Protein AF-A0A0N0BPN7-F1 (afdb_monomer_lite)

Radius of gyration: 23.29 Å; chains: 1; bounding box: 62×25×83 Å

Secondary structure (DSSP, 8-state):
----PPP-HHHHHHHHHHHHHHHHHHHHHHHHHHHHHHHHHHHHT----HHHHHHHHHHHHHHHHIIIIIIHHHHT---SSPPPP---HHHHHHHHTTS-SSSS--PPPP--

Sequence (112 aa):
MRPVTRPDSNRWERVGRDLAAQESGRRRADVEEEFHSLERALREGDDIDADDVEDARHALNALRRLLEDQLAPLAGVEPWGSSPPSMPYGAAREHYHGVDCDASKSAAPGDD

Foldseek 3Di:
DDDPPDPDPVVVVVVVVVVLVVQLVVLVVQLVVLVVVVVVCVVVVHDDDPVSVVSNVVSVLSNLCSCQVPVCVVVVHHRPDDRDDDDDVVVVCCVVVVPPPDPPPPPDDDDD

Structure (mmCIF, N/CA/C/O backbone):
data_AF-A0A0N0BPN7-F1
#
_entry.id   AF-A0A0N0BPN7-F1
#
loop_
_atom_site.group_PDB
_atom_site.id
_atom_site.type_symbol
_atom_site.label_atom_id
_atom_site.label_alt_id
_atom_site.label_comp_id
_atom_site.label_asym_id
_atom_site.label_entity_id
_atom_site.label_seq_id
_atom_site.pdbx_PDB_ins_code
_atom_site.Cartn_x
_atom_site.Cartn_y
_atom_site.Cartn_z
_atom_site.occupancy
_atom_site.B_iso_or_equiv
_atom_site.auth_seq_id
_atom_site.auth_comp_id
_atom_site.auth_asym_id
_atom_site.auth_atom_id
_atom_site.pdbx_PDB_model_num
ATOM 1 N N . MET A 1 1 ? -42.976 -9.194 20.446 1.00 49.34 1 MET A N 1
ATOM 2 C CA . MET A 1 1 ? -41.843 -8.434 19.875 1.00 49.34 1 MET A CA 1
ATOM 3 C C . MET A 1 1 ? -40.577 -8.974 20.530 1.00 49.34 1 MET A C 1
ATOM 5 O O . MET A 1 1 ? -40.455 -8.841 21.740 1.00 49.34 1 MET A O 1
ATOM 9 N N . ARG A 1 2 ? -39.727 -9.723 19.813 1.00 44.88 2 ARG A N 1
ATOM 10 C CA . ARG A 1 2 ? -38.473 -10.227 20.404 1.00 44.88 2 ARG A CA 1
ATOM 11 C C . ARG A 1 2 ? -37.475 -9.064 20.484 1.00 44.88 2 ARG A C 1
ATOM 13 O O . ARG A 1 2 ? -37.376 -8.333 19.499 1.00 44.88 2 ARG A O 1
ATOM 20 N N . PRO A 1 3 ? -36.774 -8.863 21.611 1.00 53.59 3 PRO A N 1
ATOM 21 C CA . PRO A 1 3 ? -35.756 -7.827 21.699 1.00 53.59 3 PRO A CA 1
ATOM 22 C C . PRO A 1 3 ? -34.635 -8.163 20.712 1.00 53.59 3 PRO A C 1
ATOM 24 O O . PRO A 1 3 ? -34.091 -9.266 20.737 1.00 53.59 3 PRO A O 1
ATOM 27 N N . VAL A 1 4 ? -34.320 -7.224 19.820 1.00 59.81 4 VAL A N 1
ATOM 28 C CA . VAL A 1 4 ? -33.118 -7.295 18.988 1.00 59.81 4 VAL A CA 1
ATOM 29 C C . VAL A 1 4 ? -31.948 -7.051 19.932 1.00 59.81 4 VAL A C 1
ATOM 31 O O . VAL A 1 4 ? -31.713 -5.923 20.363 1.00 59.81 4 VAL A O 1
ATOM 34 N N . THR A 1 5 ? -31.262 -8.117 20.331 1.00 61.88 5 THR A N 1
ATOM 35 C CA . THR A 1 5 ? -30.018 -8.008 21.087 1.00 61.88 5 THR A CA 1
ATOM 36 C C . THR A 1 5 ? -29.007 -7.269 20.221 1.00 61.88 5 THR A C 1
ATOM 38 O O . THR A 1 5 ? -28.699 -7.692 19.106 1.00 61.88 5 THR A O 1
ATOM 41 N N . ARG A 1 6 ? -28.521 -6.121 20.716 1.00 58.69 6 ARG A N 1
ATOM 42 C CA . ARG A 1 6 ? -27.395 -5.421 20.095 1.00 58.69 6 ARG A CA 1
ATOM 43 C C . ARG A 1 6 ? -26.254 -6.434 19.956 1.00 58.69 6 ARG A C 1
ATOM 45 O O . ARG A 1 6 ? -25.995 -7.153 20.921 1.00 58.69 6 ARG A O 1
ATOM 52 N N . PRO A 1 7 ? -25.606 -6.529 18.788 1.00 64.19 7 PRO A N 1
ATOM 53 C CA . PRO A 1 7 ? -24.477 -7.428 18.638 1.00 64.19 7 PRO A CA 1
ATOM 54 C C . PRO A 1 7 ? -23.415 -7.116 19.700 1.00 64.19 7 PRO A C 1
ATOM 56 O O . PRO A 1 7 ? -23.157 -5.939 19.953 1.00 64.19 7 PRO A O 1
ATOM 59 N N . ASP A 1 8 ? -22.814 -8.145 20.305 1.00 70.62 8 ASP A N 1
ATOM 60 C CA . ASP A 1 8 ? -21.733 -7.981 21.285 1.00 70.62 8 ASP A CA 1
ATOM 61 C C . ASP A 1 8 ? -20.621 -7.109 20.690 1.00 70.62 8 ASP A C 1
ATOM 63 O O . ASP A 1 8 ? -19.899 -7.536 19.783 1.00 70.62 8 ASP A O 1
ATOM 67 N N . SER A 1 9 ? -20.476 -5.883 21.196 1.00 70.94 9 SER A N 1
ATOM 68 C CA . SER A 1 9 ? -19.496 -4.900 20.716 1.00 70.94 9 SER A CA 1
ATOM 69 C C . SER A 1 9 ? -18.075 -5.466 20.739 1.00 70.94 9 SER A C 1
ATOM 71 O O . SER A 1 9 ? -17.341 -5.348 19.762 1.00 70.94 9 SER A O 1
ATOM 73 N N . ASN A 1 10 ? -17.739 -6.215 21.793 1.00 77.00 10 ASN A N 1
ATOM 74 C CA . ASN A 1 10 ? -16.439 -6.868 21.966 1.00 77.00 10 ASN A CA 1
ATOM 75 C C . ASN A 1 10 ? -16.121 -7.891 20.862 1.00 77.00 10 ASN A C 1
ATOM 77 O O . ASN A 1 10 ? -14.956 -8.096 20.517 1.00 77.00 10 ASN A O 1
ATOM 81 N N . ARG A 1 11 ? -17.144 -8.551 20.300 1.00 83.75 11 ARG A N 1
ATOM 82 C CA . ARG A 1 11 ? -16.965 -9.505 19.199 1.00 83.75 11 ARG A CA 1
ATOM 83 C C . ARG A 1 11 ? -16.661 -8.771 17.899 1.00 83.75 11 ARG A C 1
ATOM 85 O O . ARG A 1 11 ? -15.751 -9.173 17.182 1.00 83.75 11 ARG A O 1
ATOM 92 N N . TRP A 1 12 ? -17.399 -7.705 17.608 1.00 85.12 12 TRP A N 1
ATOM 93 C CA . TRP A 1 12 ? -17.199 -6.922 16.388 1.00 85.12 12 TRP A CA 1
ATOM 94 C C . TRP A 1 12 ? -15.896 -6.139 16.391 1.00 85.12 12 TRP A C 1
ATOM 96 O O . TRP A 1 12 ? -15.237 -6.084 15.359 1.00 85.12 12 TRP A O 1
ATOM 106 N N . GLU A 1 13 ? -15.468 -5.618 17.539 1.00 84.12 13 GLU A N 1
ATOM 107 C CA . GLU A 1 13 ? -14.140 -5.017 17.661 1.00 84.12 13 GLU A CA 1
ATOM 108 C C . GLU A 1 13 ? -13.026 -6.023 17.369 1.00 84.12 13 GLU A C 1
ATOM 110 O O . GLU A 1 13 ? -12.065 -5.693 16.680 1.00 84.12 13 GLU A O 1
ATOM 115 N N . ARG A 1 14 ? -13.141 -7.260 17.873 1.00 86.44 14 ARG A N 1
ATOM 116 C CA . ARG A 1 14 ? -12.163 -8.316 17.580 1.00 86.44 14 ARG A CA 1
ATOM 117 C C . ARG A 1 14 ? -12.134 -8.643 16.090 1.00 86.44 14 ARG A C 1
ATOM 119 O O . ARG A 1 14 ? -11.064 -8.612 15.502 1.00 86.44 14 ARG A O 1
ATOM 126 N N . VAL A 1 15 ? -13.300 -8.863 15.482 1.00 90.00 15 VAL A N 1
ATOM 127 C CA . VAL A 1 15 ? -13.411 -9.109 14.034 1.00 90.00 15 VAL A CA 1
ATOM 128 C C . VAL A 1 15 ? -12.817 -7.950 13.231 1.00 90.00 15 VAL A C 1
ATOM 130 O O . VAL A 1 15 ? -12.083 -8.188 12.282 1.00 90.00 15 VAL A O 1
ATOM 133 N N . GLY A 1 16 ? -13.078 -6.702 13.626 1.00 85.75 16 GLY A N 1
ATOM 134 C CA . GLY A 1 16 ? -12.505 -5.524 12.976 1.00 85.75 16 GLY A CA 1
ATOM 135 C C . GLY A 1 16 ? -10.978 -5.489 13.050 1.00 85.75 16 GLY A C 1
ATOM 136 O O . GLY A 1 16 ? -10.327 -5.251 12.036 1.00 85.75 16 GLY A O 1
ATOM 137 N N . ARG A 1 17 ? -10.396 -5.792 14.220 1.00 86.38 17 ARG A N 1
ATOM 138 C CA . ARG A 1 17 ? -8.934 -5.891 14.385 1.00 86.38 17 ARG A CA 1
ATOM 139 C C . ARG A 1 17 ? -8.342 -7.024 13.545 1.00 86.38 17 ARG A C 1
ATOM 141 O O . ARG A 1 17 ? -7.327 -6.811 12.890 1.00 86.38 17 ARG A O 1
ATOM 148 N N . ASP A 1 18 ? -8.993 -8.185 13.513 1.00 91.38 18 ASP A N 1
ATOM 149 C CA . ASP A 1 18 ? -8.535 -9.338 12.731 1.00 91.38 18 ASP A CA 1
ATOM 150 C C . ASP A 1 18 ? -8.577 -9.051 11.223 1.00 91.38 18 ASP A C 1
ATOM 152 O O . ASP A 1 18 ? -7.664 -9.436 10.494 1.00 91.38 18 ASP A O 1
ATOM 156 N N . LEU A 1 19 ? -9.617 -8.361 10.745 1.00 89.69 19 LEU A N 1
ATOM 157 C CA . LEU A 1 19 ? -9.733 -7.946 9.346 1.00 89.69 19 LEU A CA 1
ATOM 158 C C . LEU A 1 19 ? -8.681 -6.894 8.982 1.00 89.69 19 LEU A C 1
ATOM 160 O O . LEU A 1 19 ? -8.035 -7.021 7.946 1.00 89.69 19 LEU A O 1
ATOM 164 N N . ALA A 1 20 ? -8.460 -5.898 9.843 1.00 86.88 20 ALA A N 1
ATOM 165 C CA . ALA A 1 20 ? -7.429 -4.885 9.626 1.00 86.88 20 ALA A CA 1
ATOM 166 C C . ALA A 1 20 ? -6.021 -5.505 9.585 1.00 86.88 20 ALA A C 1
ATOM 168 O O . ALA A 1 20 ? -5.210 -5.138 8.734 1.00 86.88 20 ALA A O 1
ATOM 169 N N . ALA A 1 21 ? -5.737 -6.477 10.459 1.00 90.38 21 ALA A N 1
ATOM 170 C CA . ALA A 1 21 ? -4.470 -7.205 10.462 1.00 90.38 21 ALA A CA 1
ATOM 171 C C . ALA A 1 21 ? -4.280 -8.044 9.188 1.00 90.38 21 ALA A C 1
ATOM 173 O O . ALA A 1 21 ? -3.195 -8.033 8.608 1.00 90.38 21 ALA A O 1
ATOM 174 N N . GLN A 1 22 ? -5.329 -8.732 8.728 1.00 93.69 22 GLN A N 1
ATOM 175 C CA . GLN A 1 22 ? -5.299 -9.499 7.479 1.00 93.69 22 GLN A CA 1
ATOM 176 C C . GLN A 1 22 ? -5.071 -8.602 6.261 1.00 93.69 22 GLN A C 1
ATOM 178 O O . GLN A 1 22 ? -4.198 -8.899 5.451 1.00 93.69 22 GLN A O 1
ATOM 183 N N . GLU A 1 23 ? -5.803 -7.491 6.152 1.00 93.38 23 GLU A N 1
ATOM 184 C CA . GLU A 1 23 ? -5.639 -6.551 5.038 1.00 93.38 23 GLU A CA 1
ATOM 185 C C . GLU A 1 23 ? -4.242 -5.919 5.052 1.00 93.38 23 GLU A C 1
ATOM 187 O O . GLU A 1 23 ? -3.579 -5.877 4.020 1.00 93.38 23 GLU A O 1
ATOM 192 N N . SER A 1 24 ? -3.736 -5.524 6.224 1.00 92.31 24 SER A N 1
ATOM 193 C CA . SER A 1 24 ? -2.362 -5.017 6.366 1.00 92.31 24 SER A CA 1
ATOM 194 C C . SER A 1 24 ? -1.324 -6.057 5.944 1.00 92.31 24 SER A C 1
ATOM 196 O O . SER A 1 24 ? -0.378 -5.739 5.225 1.00 92.31 24 SER A O 1
ATOM 198 N N . GLY A 1 25 ? -1.512 -7.311 6.364 1.00 94.44 25 GLY A N 1
ATOM 199 C CA . GLY A 1 25 ? -0.644 -8.424 5.992 1.00 94.44 25 GLY A CA 1
ATOM 200 C C . GLY A 1 25 ? -0.640 -8.685 4.488 1.00 94.44 25 GLY A C 1
ATOM 201 O O . GLY A 1 25 ? 0.433 -8.846 3.913 1.00 94.44 25 GLY A O 1
ATOM 202 N N . ARG A 1 26 ? -1.819 -8.662 3.855 1.00 95.94 26 ARG A N 1
ATOM 203 C CA . ARG A 1 26 ? -1.973 -8.814 2.406 1.00 95.94 26 ARG A CA 1
ATOM 204 C C . ARG A 1 26 ? -1.275 -7.691 1.645 1.00 95.94 26 ARG A C 1
ATOM 206 O O . ARG A 1 26 ? -0.435 -7.979 0.811 1.00 95.94 26 ARG A O 1
ATOM 213 N N . ARG A 1 27 ? -1.543 -6.423 1.979 1.00 94.81 27 ARG A N 1
ATOM 214 C CA . ARG A 1 27 ? -0.919 -5.278 1.286 1.00 94.81 27 ARG A CA 1
ATOM 215 C C . ARG A 1 27 ? 0.593 -5.250 1.430 1.00 94.81 27 ARG A C 1
ATOM 217 O O . ARG A 1 27 ? 1.285 -4.857 0.500 1.00 94.81 27 ARG A O 1
ATOM 224 N N . ARG A 1 28 ? 1.107 -5.660 2.591 1.00 96.06 28 ARG A N 1
ATOM 225 C CA . ARG A 1 28 ? 2.548 -5.825 2.785 1.00 96.06 28 ARG A CA 1
ATOM 226 C C . ARG A 1 28 ? 3.104 -6.921 1.875 1.00 96.06 28 ARG A C 1
ATOM 228 O O . ARG A 1 28 ? 4.138 -6.695 1.265 1.00 96.06 28 ARG A O 1
ATOM 235 N N . ALA A 1 29 ? 2.429 -8.068 1.787 1.00 96.31 29 ALA A N 1
ATOM 236 C CA . ALA A 1 29 ? 2.844 -9.161 0.912 1.00 96.31 29 ALA A CA 1
ATOM 237 C C . ALA A 1 29 ? 2.833 -8.744 -0.566 1.00 96.31 29 ALA A C 1
ATOM 239 O O . ALA A 1 29 ? 3.821 -8.995 -1.240 1.00 96.31 29 ALA A O 1
ATOM 240 N N . ASP A 1 30 ? 1.792 -8.035 -1.022 1.00 95.50 30 ASP A N 1
ATOM 241 C CA . ASP A 1 30 ? 1.716 -7.505 -2.391 1.00 95.50 30 ASP A CA 1
ATOM 242 C C . ASP A 1 30 ? 2.935 -6.600 -2.691 1.00 95.50 30 ASP A C 1
ATOM 244 O O . ASP A 1 30 ? 3.617 -6.768 -3.693 1.00 95.50 30 ASP A O 1
ATOM 248 N N . VAL A 1 31 ? 3.278 -5.667 -1.789 1.00 96.6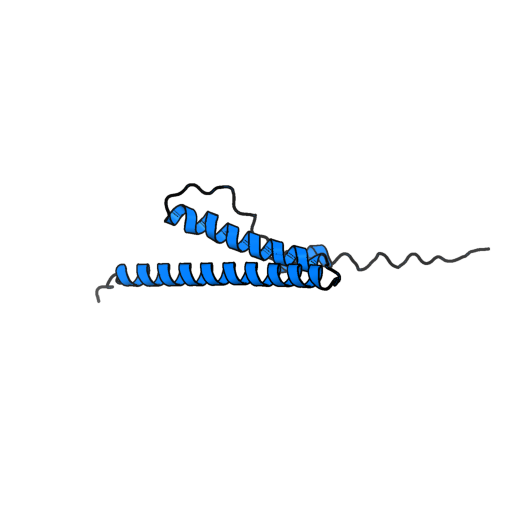9 31 VAL A N 1
ATOM 249 C CA . VAL A 1 31 ? 4.467 -4.804 -1.957 1.00 96.69 31 VAL A CA 1
ATOM 250 C C . VAL A 1 31 ? 5.765 -5.612 -1.965 1.00 96.69 31 VAL A C 1
ATOM 252 O O . VAL A 1 31 ? 6.657 -5.325 -2.758 1.00 96.69 31 VAL A O 1
ATOM 255 N N . GLU A 1 32 ? 5.896 -6.594 -1.074 1.00 97.75 32 GLU A N 1
ATOM 256 C CA . GLU A 1 32 ? 7.084 -7.449 -1.009 1.00 97.75 32 GLU A CA 1
ATOM 257 C C . GLU A 1 32 ? 7.261 -8.272 -2.288 1.00 97.75 32 GLU A C 1
ATOM 259 O O . GLU A 1 32 ? 8.382 -8.373 -2.777 1.00 97.75 32 GLU A O 1
ATOM 264 N N . GLU A 1 33 ? 6.181 -8.816 -2.844 1.00 96.69 33 GLU A N 1
ATOM 265 C CA . GLU A 1 33 ? 6.192 -9.604 -4.077 1.00 96.69 33 GLU A CA 1
ATOM 266 C C . GLU A 1 33 ? 6.647 -8.771 -5.280 1.00 96.69 33 GLU A C 1
ATOM 268 O O . GLU A 1 33 ? 7.644 -9.124 -5.917 1.00 96.69 33 GLU A O 1
ATOM 273 N N . GLU A 1 34 ? 6.000 -7.628 -5.532 1.00 96.31 34 GLU A N 1
ATOM 274 C CA . GLU A 1 34 ? 6.321 -6.784 -6.692 1.00 96.31 34 GLU A CA 1
ATOM 275 C C . GLU A 1 34 ? 7.759 -6.248 -6.630 1.00 96.31 34 GLU A C 1
ATOM 277 O O . GLU A 1 34 ? 8.513 -6.295 -7.605 1.00 96.31 34 GLU A O 1
ATOM 282 N N . PHE A 1 35 ? 8.201 -5.791 -5.453 1.00 95.56 35 PHE A N 1
ATOM 283 C CA . PHE A 1 35 ? 9.568 -5.288 -5.296 1.00 95.56 35 PHE A CA 1
ATOM 284 C C . PHE A 1 35 ? 10.612 -6.400 -5.350 1.00 95.56 35 PHE A C 1
ATOM 286 O O . PHE A 1 35 ? 11.712 -6.167 -5.852 1.00 95.56 35 PHE A O 1
ATOM 293 N N . HIS A 1 36 ? 10.289 -7.603 -4.870 1.00 95.81 36 HIS A N 1
ATOM 294 C CA . HIS A 1 36 ? 11.187 -8.743 -4.999 1.00 95.81 36 HIS A CA 1
ATOM 295 C C . HIS A 1 36 ? 11.332 -9.185 -6.459 1.00 95.81 36 HIS A C 1
ATOM 297 O O . HIS A 1 36 ? 12.442 -9.518 -6.881 1.00 95.81 36 HIS A O 1
ATOM 303 N N . SER A 1 37 ? 10.248 -9.139 -7.241 1.00 93.56 37 SER A N 1
ATOM 304 C CA . SER A 1 37 ? 10.284 -9.405 -8.683 1.00 93.56 37 SER A CA 1
ATOM 305 C C . SER A 1 37 ? 11.203 -8.417 -9.408 1.00 93.56 37 SER A C 1
ATOM 307 O O . SER A 1 37 ? 12.140 -8.839 -10.091 1.00 93.56 37 SER A O 1
ATOM 309 N N . LEU A 1 38 ? 11.032 -7.113 -9.156 1.00 95.25 38 LEU A N 1
ATOM 310 C CA . LEU A 1 38 ? 11.887 -6.055 -9.710 1.00 95.25 38 LEU A CA 1
ATOM 311 C C . LEU A 1 38 ? 13.358 -6.206 -9.301 1.00 95.25 38 LEU A C 1
ATOM 313 O O . LEU A 1 38 ? 14.259 -6.096 -10.131 1.00 95.25 38 LEU A O 1
ATOM 317 N N . GLU A 1 39 ? 13.626 -6.464 -8.019 1.00 96.69 39 GLU A N 1
ATOM 318 C CA . GLU A 1 39 ? 14.987 -6.673 -7.518 1.00 96.69 39 GLU A CA 1
ATOM 319 C C . GLU A 1 39 ? 15.655 -7.872 -8.204 1.00 96.69 39 GLU A C 1
ATOM 321 O O . GLU A 1 39 ? 16.847 -7.830 -8.525 1.00 96.69 39 GLU A O 1
ATOM 326 N N . ARG A 1 40 ? 14.892 -8.945 -8.432 1.00 96.56 40 ARG A N 1
ATOM 327 C CA . ARG A 1 40 ? 15.370 -10.128 -9.140 1.00 96.56 40 ARG A CA 1
ATOM 328 C C . ARG A 1 40 ? 15.687 -9.812 -10.599 1.00 96.56 40 ARG A C 1
ATOM 330 O O . ARG A 1 40 ? 16.806 -10.108 -11.008 1.00 96.56 40 ARG A O 1
ATOM 337 N N . ALA A 1 41 ? 14.778 -9.158 -11.323 1.00 94.75 41 ALA A N 1
ATOM 338 C CA . ALA A 1 41 ? 14.990 -8.765 -12.717 1.00 94.75 41 ALA A CA 1
ATOM 339 C C . ALA A 1 41 ? 16.255 -7.900 -12.871 1.00 94.75 41 ALA A C 1
ATOM 341 O O . ALA A 1 41 ? 17.143 -8.214 -13.664 1.00 94.75 41 ALA A O 1
ATOM 342 N N . LEU A 1 42 ? 16.421 -6.890 -12.005 1.00 94.81 42 LEU A N 1
ATOM 343 C CA . LEU A 1 42 ? 17.622 -6.046 -11.969 1.00 94.81 42 LEU A CA 1
ATOM 344 C C . LEU A 1 42 ? 18.911 -6.842 -11.727 1.00 94.81 42 LEU A C 1
ATOM 346 O O . LEU A 1 42 ? 19.957 -6.521 -12.291 1.00 94.81 42 LEU A O 1
ATOM 350 N N . ARG A 1 43 ? 18.865 -7.846 -10.846 1.00 96.00 43 ARG A N 1
ATOM 351 C CA . ARG A 1 43 ? 20.029 -8.674 -10.505 1.00 96.00 43 ARG A CA 1
ATOM 352 C C . ARG A 1 43 ? 20.398 -9.633 -11.633 1.00 96.00 43 ARG A C 1
ATOM 354 O O . ARG A 1 43 ? 21.586 -9.864 -11.856 1.00 96.00 43 ARG A O 1
ATOM 361 N N . GLU A 1 44 ? 19.399 -10.225 -12.273 1.00 97.06 44 GLU A N 1
ATOM 362 C CA . GLU A 1 44 ? 19.566 -11.223 -13.335 1.00 97.06 44 GLU A CA 1
ATOM 363 C C . GLU A 1 44 ? 19.872 -10.562 -14.690 1.00 97.06 44 GLU A C 1
ATOM 365 O O . GLU A 1 44 ? 20.440 -11.206 -15.571 1.00 97.06 44 GLU A O 1
ATOM 370 N N . GLY A 1 45 ? 19.635 -9.250 -14.801 1.00 95.69 45 GLY A N 1
ATOM 371 C CA . GLY A 1 45 ? 19.822 -8.487 -16.031 1.00 95.69 45 GLY A CA 1
ATOM 372 C C . GLY A 1 45 ? 18.669 -8.679 -17.013 1.00 95.69 45 GLY A C 1
ATOM 373 O O . GLY A 1 45 ? 18.880 -8.520 -18.214 1.00 95.69 45 GLY A O 1
ATOM 374 N N . ASP A 1 46 ? 17.492 -9.042 -16.501 1.00 95.44 46 ASP A N 1
ATOM 375 C CA . ASP A 1 46 ? 16.263 -9.134 -17.279 1.00 95.44 46 ASP A CA 1
ATOM 376 C C . ASP A 1 46 ? 15.749 -7.732 -17.634 1.00 95.44 46 ASP A C 1
ATOM 378 O O . ASP A 1 46 ? 16.023 -6.744 -16.940 1.00 95.44 46 ASP A O 1
ATOM 382 N N . ASP A 1 47 ? 14.987 -7.655 -18.723 1.00 94.38 47 ASP A N 1
ATOM 383 C CA . ASP A 1 47 ? 14.301 -6.428 -19.111 1.00 94.38 47 ASP A CA 1
ATOM 384 C C . ASP A 1 47 ? 13.195 -6.101 -18.096 1.00 94.38 47 ASP A C 1
ATOM 386 O O . ASP A 1 47 ? 12.479 -6.986 -17.634 1.00 94.38 47 ASP A O 1
ATOM 390 N N . ILE A 1 48 ? 13.066 -4.814 -17.769 1.00 94.56 48 ILE A N 1
ATOM 391 C CA . ILE A 1 48 ? 11.999 -4.271 -16.920 1.00 94.56 48 ILE A CA 1
ATOM 392 C C . ILE A 1 48 ? 11.167 -3.350 -17.790 1.00 94.56 48 ILE A C 1
ATOM 394 O O . ILE A 1 48 ? 11.713 -2.425 -18.408 1.00 94.56 48 ILE A O 1
ATOM 398 N N . ASP A 1 49 ? 9.864 -3.584 -17.826 1.00 91.25 49 ASP A N 1
ATOM 399 C CA . ASP A 1 49 ? 8.950 -2.809 -18.648 1.00 91.25 49 ASP A CA 1
ATOM 400 C C . ASP A 1 49 ? 8.089 -1.832 -17.828 1.00 91.25 49 ASP A C 1
ATOM 402 O O . ASP A 1 49 ? 8.311 -1.567 -16.641 1.00 91.25 49 ASP A O 1
ATOM 406 N N . ALA A 1 50 ? 7.166 -1.165 -18.521 1.00 90.75 50 ALA A N 1
ATOM 407 C CA . ALA A 1 50 ? 6.280 -0.192 -17.902 1.00 90.75 50 ALA A CA 1
ATOM 408 C C . ALA A 1 50 ? 5.270 -0.848 -16.950 1.00 90.75 50 ALA A C 1
ATOM 410 O O . ALA A 1 50 ? 4.912 -0.212 -15.955 1.00 90.75 50 ALA A O 1
ATOM 411 N N . ASP A 1 51 ? 4.857 -2.083 -17.237 1.00 88.38 51 ASP A N 1
ATOM 412 C CA . ASP A 1 51 ? 3.858 -2.816 -16.467 1.00 88.38 51 ASP A CA 1
ATOM 413 C C . ASP A 1 51 ? 4.458 -3.222 -15.112 1.00 88.38 51 ASP A C 1
ATOM 415 O O . ASP A 1 51 ? 3.840 -2.969 -14.079 1.00 88.38 51 ASP A O 1
ATOM 419 N N . ASP A 1 52 ? 5.717 -3.677 -15.080 1.00 89.06 52 ASP A N 1
ATOM 420 C CA . ASP A 1 52 ? 6.426 -4.000 -13.828 1.00 89.06 52 ASP A CA 1
ATOM 421 C C . ASP A 1 52 ? 6.491 -2.794 -12.865 1.00 89.06 52 ASP A C 1
ATOM 423 O O . ASP A 1 52 ? 6.265 -2.882 -11.651 1.00 89.06 52 ASP A O 1
ATOM 427 N N . VAL A 1 53 ? 6.817 -1.615 -13.407 1.00 91.88 53 VAL A N 1
ATOM 428 C CA . VAL A 1 53 ? 6.891 -0.368 -12.626 1.00 91.88 53 VAL A CA 1
ATOM 429 C C . VAL A 1 53 ? 5.501 0.084 -12.189 1.00 91.88 53 VAL A C 1
ATOM 431 O O . VAL A 1 53 ? 5.337 0.683 -11.117 1.00 91.88 53 VAL A O 1
ATOM 434 N N . GLU A 1 54 ? 4.505 -0.142 -13.035 1.00 89.69 54 GLU A N 1
ATOM 435 C CA . GLU A 1 54 ? 3.120 0.184 -12.763 1.00 89.69 54 GLU A CA 1
ATOM 436 C C . GLU A 1 54 ? 2.560 -0.681 -11.618 1.00 89.69 54 GLU A C 1
ATOM 438 O O . GLU A 1 54 ? 2.052 -0.121 -10.639 1.00 89.69 54 GLU A O 1
ATOM 443 N N . ASP A 1 55 ? 2.760 -1.995 -11.653 1.00 89.38 55 ASP A N 1
ATOM 444 C CA . ASP A 1 55 ? 2.304 -2.929 -10.620 1.00 89.38 55 ASP A CA 1
ATOM 445 C C . ASP A 1 55 ? 2.948 -2.634 -9.255 1.00 89.38 55 ASP A C 1
ATOM 447 O O . ASP A 1 55 ? 2.252 -2.497 -8.238 1.00 89.38 55 ASP A O 1
ATOM 451 N N . ALA A 1 56 ? 4.255 -2.360 -9.223 1.00 91.62 56 ALA A N 1
ATOM 452 C CA . ALA A 1 56 ? 4.941 -1.954 -7.996 1.00 91.62 56 ALA A CA 1
ATOM 453 C C . ALA A 1 56 ? 4.391 -0.635 -7.416 1.00 91.62 56 ALA A C 1
ATOM 455 O O . ALA A 1 56 ? 4.220 -0.482 -6.196 1.00 91.62 56 ALA A O 1
ATOM 456 N N . ARG A 1 57 ? 4.068 0.345 -8.274 1.00 92.81 57 ARG A N 1
ATOM 457 C CA . ARG A 1 57 ? 3.416 1.596 -7.843 1.00 92.81 57 ARG A CA 1
ATOM 458 C C . ARG A 1 57 ? 2.023 1.337 -7.291 1.00 92.81 57 ARG A C 1
ATOM 460 O O . ARG A 1 57 ? 1.620 2.008 -6.335 1.00 92.81 57 ARG A O 1
ATOM 467 N N . HIS A 1 58 ? 1.287 0.389 -7.853 1.00 90.06 58 HIS A N 1
ATOM 468 C CA . HIS A 1 58 ? -0.059 0.042 -7.405 1.00 90.06 58 HIS A CA 1
ATOM 469 C C . HIS A 1 58 ? -0.054 -0.602 -6.037 1.00 90.06 58 HIS A C 1
ATOM 471 O O . HIS A 1 58 ? -0.833 -0.175 -5.177 1.00 90.06 58 HIS A O 1
ATOM 477 N N . ALA A 1 59 ? 0.862 -1.540 -5.805 1.00 92.38 59 ALA A N 1
ATOM 478 C CA . ALA A 1 59 ? 1.057 -2.156 -4.499 1.00 92.38 59 ALA A CA 1
ATOM 479 C C . ALA A 1 59 ? 1.355 -1.090 -3.424 1.00 92.38 59 ALA A C 1
ATOM 481 O O . ALA A 1 59 ? 0.679 -1.030 -2.389 1.00 92.38 59 ALA A O 1
ATOM 482 N N . LEU A 1 60 ? 2.280 -0.161 -3.705 1.00 93.56 60 LEU A N 1
ATOM 483 C CA . LEU A 1 60 ? 2.599 0.950 -2.799 1.00 93.56 60 LEU A CA 1
ATOM 484 C C . LEU A 1 60 ? 1.408 1.877 -2.548 1.00 93.56 60 LEU A C 1
ATOM 486 O O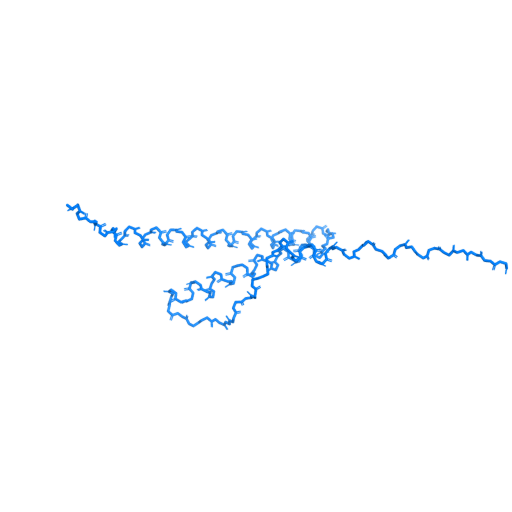 . LEU A 1 60 ? 1.126 2.239 -1.404 1.00 93.56 60 LEU A O 1
ATOM 490 N N . ASN A 1 61 ? 0.692 2.272 -3.602 1.00 92.19 61 ASN A N 1
ATOM 491 C CA . ASN A 1 61 ? -0.458 3.164 -3.479 1.00 92.19 61 ASN A CA 1
ATOM 492 C C . ASN A 1 61 ? -1.597 2.514 -2.688 1.00 92.19 61 ASN A C 1
ATOM 494 O O . ASN A 1 61 ? -2.285 3.197 -1.927 1.00 92.19 61 ASN A O 1
ATOM 498 N N .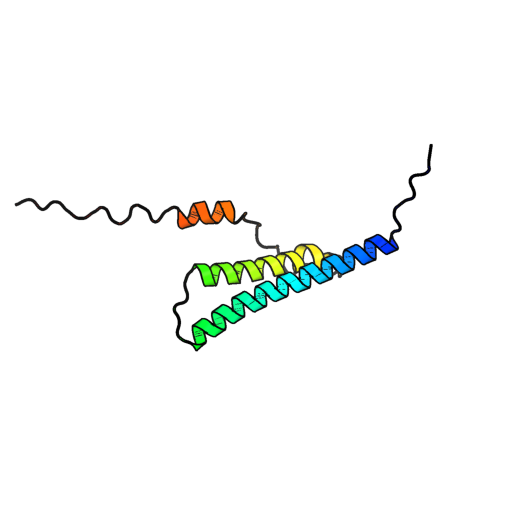 ALA A 1 62 ? -1.799 1.206 -2.840 1.00 90.88 62 ALA A N 1
ATOM 499 C CA . ALA A 1 62 ? -2.788 0.465 -2.076 1.00 90.88 62 ALA A CA 1
ATOM 500 C C . ALA A 1 62 ? -2.435 0.397 -0.584 1.00 90.88 62 ALA A C 1
ATOM 502 O O . ALA A 1 62 ? -3.297 0.673 0.255 1.00 90.88 62 ALA A O 1
ATOM 503 N N . LEU A 1 63 ? -1.174 0.102 -0.249 1.00 92.69 63 LEU A N 1
ATOM 504 C CA . LEU A 1 63 ? -0.703 0.134 1.136 1.00 92.69 63 LEU A CA 1
ATOM 505 C C . LEU A 1 63 ? -0.825 1.542 1.731 1.00 92.69 63 LEU A C 1
ATOM 507 O O . LEU A 1 63 ? -1.324 1.698 2.844 1.00 92.69 63 LEU A O 1
ATOM 511 N N . ARG A 1 64 ? -0.449 2.578 0.973 1.00 92.06 64 ARG A N 1
ATOM 512 C CA . ARG A 1 64 ? -0.589 3.970 1.410 1.00 92.06 64 ARG A CA 1
ATOM 513 C C . ARG A 1 64 ? -2.041 4.322 1.725 1.00 92.06 64 ARG A C 1
ATOM 515 O O . ARG A 1 64 ? -2.292 4.878 2.783 1.00 92.06 64 ARG A O 1
ATOM 522 N N . ARG A 1 65 ? -3.005 3.953 0.876 1.00 90.81 65 ARG A N 1
ATOM 523 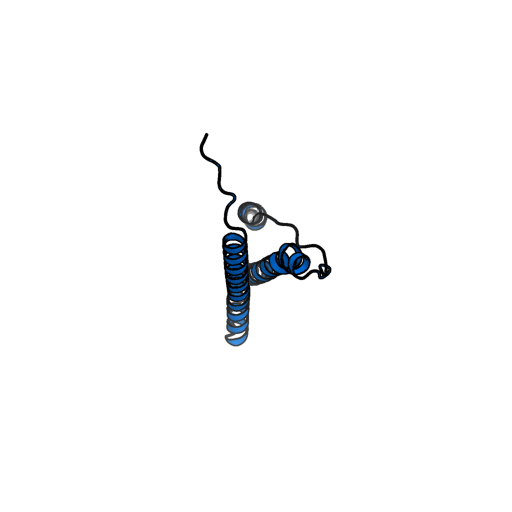C CA . ARG A 1 65 ? -4.435 4.182 1.169 1.00 90.81 65 ARG A CA 1
ATOM 524 C C . ARG A 1 65 ? -4.877 3.516 2.467 1.00 90.81 65 ARG A C 1
ATOM 526 O O . ARG A 1 65 ? -5.581 4.131 3.257 1.00 90.81 65 ARG A O 1
ATOM 533 N N . LEU A 1 66 ? -4.458 2.273 2.708 1.00 90.94 66 LEU A N 1
ATOM 534 C CA . LEU A 1 66 ? -4.772 1.582 3.960 1.00 90.94 66 LEU A CA 1
ATOM 535 C C . LEU A 1 66 ? -4.211 2.340 5.174 1.00 90.94 66 LEU A C 1
ATOM 537 O O . LEU A 1 66 ? -4.924 2.539 6.159 1.00 90.94 66 LEU A O 1
ATOM 541 N N . LEU A 1 67 ? -2.948 2.765 5.099 1.00 90.81 67 LEU A N 1
ATOM 542 C CA . LEU A 1 67 ? -2.289 3.499 6.176 1.00 90.81 67 LEU A CA 1
ATOM 543 C C . LEU A 1 67 ? -2.975 4.845 6.441 1.00 90.81 67 LEU A C 1
ATOM 545 O O . LEU A 1 67 ? -3.347 5.114 7.578 1.00 90.81 67 LEU A O 1
ATOM 549 N N . GLU A 1 68 ? -3.169 5.658 5.406 1.00 92.12 68 GLU A N 1
ATOM 550 C CA . GLU A 1 68 ? -3.627 7.044 5.548 1.00 92.12 68 GLU A CA 1
ATOM 551 C C . GLU A 1 68 ? -5.141 7.147 5.796 1.00 92.12 68 GLU A C 1
ATOM 553 O O . GLU A 1 68 ? -5.569 7.906 6.663 1.00 92.12 68 GLU A O 1
ATOM 558 N N . ASP A 1 69 ? -5.966 6.364 5.088 1.00 90.00 69 ASP A N 1
ATOM 559 C CA . ASP A 1 69 ? -7.430 6.497 5.170 1.00 90.00 69 ASP A CA 1
ATOM 560 C C . ASP A 1 69 ? -8.038 5.698 6.327 1.00 90.00 69 ASP A C 1
ATOM 562 O O . ASP A 1 69 ? -9.130 6.026 6.797 1.00 90.00 69 ASP A O 1
ATOM 566 N N . GLN A 1 70 ? -7.374 4.625 6.772 1.00 87.69 70 GLN A N 1
ATOM 567 C CA . GLN A 1 70 ? -7.935 3.705 7.767 1.00 87.69 70 GLN A CA 1
ATOM 568 C C . GLN A 1 70 ? -7.106 3.662 9.047 1.00 87.69 70 GLN A C 1
ATOM 570 O O . GLN A 1 70 ? -7.639 3.909 10.129 1.00 87.69 70 GLN A O 1
ATOM 575 N N . LEU A 1 71 ? -5.811 3.350 8.961 1.00 88.75 71 LEU A N 1
ATOM 576 C CA . LEU A 1 71 ? -5.018 3.063 10.160 1.00 88.75 71 LEU A CA 1
ATOM 577 C C . LEU A 1 71 ? -4.570 4.323 10.909 1.00 88.75 71 LEU A C 1
ATOM 579 O O . LEU A 1 71 ? -4.609 4.319 12.139 1.00 88.75 71 LEU A O 1
ATOM 583 N N . ALA A 1 72 ? -4.207 5.403 10.214 1.00 89.44 72 ALA A N 1
ATOM 584 C CA . ALA A 1 72 ? -3.818 6.667 10.838 1.00 89.44 72 ALA A CA 1
ATOM 585 C C . ALA A 1 72 ? -4.948 7.252 11.716 1.00 89.44 72 ALA A C 1
ATOM 587 O O . ALA A 1 72 ? -4.710 7.471 12.910 1.00 89.44 72 ALA A O 1
ATOM 588 N N . PRO A 1 73 ? -6.203 7.371 11.228 1.00 87.81 73 PRO A N 1
ATOM 589 C CA . PRO A 1 73 ? -7.332 7.776 12.065 1.00 87.81 73 PRO A CA 1
ATOM 590 C C . PRO A 1 73 ? -7.565 6.857 13.270 1.00 87.81 73 PRO A C 1
ATOM 592 O O . PRO A 1 73 ? -7.836 7.338 14.370 1.00 87.81 73 PRO A O 1
ATOM 595 N N . LEU A 1 74 ? -7.436 5.536 13.090 1.00 85.31 74 LEU A N 1
ATOM 596 C CA . LEU A 1 74 ? -7.613 4.561 14.175 1.00 85.31 74 LEU A CA 1
ATOM 597 C C . LEU A 1 74 ? -6.521 4.661 15.247 1.00 85.31 74 LEU A C 1
ATOM 599 O O . LEU A 1 74 ? -6.799 4.438 16.425 1.00 85.31 74 LEU A O 1
ATOM 603 N N . ALA A 1 75 ? -5.296 5.001 14.852 1.00 87.06 75 ALA A N 1
ATOM 604 C CA . ALA A 1 75 ? -4.181 5.236 15.762 1.00 87.06 75 ALA A CA 1
ATOM 605 C C . ALA A 1 75 ? -4.204 6.641 16.395 1.00 87.06 75 ALA A C 1
ATOM 607 O O . ALA A 1 75 ? -3.378 6.930 17.260 1.00 87.06 75 ALA A O 1
ATOM 608 N N . GLY A 1 76 ? -5.140 7.510 15.991 1.00 90.75 76 GLY A N 1
ATOM 609 C CA . GLY A 1 76 ? -5.226 8.891 16.465 1.00 90.75 76 GLY A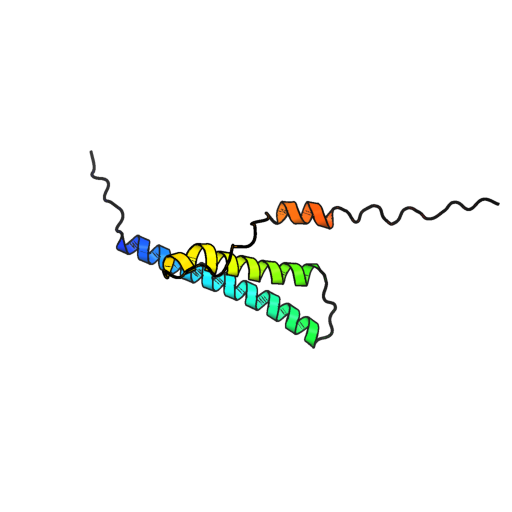 CA 1
ATOM 610 C C . GLY A 1 76 ? -4.069 9.770 15.987 1.00 90.75 76 GLY A C 1
ATOM 611 O O . GLY A 1 76 ? -3.751 10.760 16.645 1.00 90.75 76 GLY A O 1
ATOM 612 N N . VAL A 1 77 ? -3.426 9.400 14.877 1.00 91.75 77 VAL A N 1
ATOM 613 C CA . VAL A 1 77 ? -2.339 10.169 14.259 1.00 91.75 77 VAL A CA 1
ATOM 614 C C . VAL A 1 77 ? -2.847 10.896 13.019 1.00 91.75 77 VAL A C 1
ATOM 616 O O . VAL A 1 77 ? -3.775 10.442 12.348 1.00 91.75 77 VAL A O 1
ATOM 619 N N . GLU A 1 78 ? -2.251 12.049 12.725 1.00 87.69 78 GLU A N 1
ATOM 620 C CA . GLU A 1 78 ? -2.574 12.807 11.518 1.00 87.69 78 GLU A CA 1
ATOM 621 C C . GLU A 1 78 ? -2.056 12.061 10.274 1.00 87.69 78 GLU A C 1
ATOM 623 O O . GLU A 1 78 ? -0.891 11.646 10.274 1.00 87.69 78 GLU A O 1
ATOM 628 N N . PRO A 1 79 ? -2.883 11.880 9.224 1.00 86.81 79 PRO A N 1
ATOM 629 C CA . PRO A 1 79 ? -2.419 11.352 7.946 1.00 86.81 79 PRO A CA 1
ATOM 630 C C . PRO A 1 79 ? -1.299 12.222 7.375 1.00 86.81 79 PRO A C 1
ATOM 632 O O . PRO A 1 79 ? -1.386 13.451 7.380 1.00 86.81 79 PRO A O 1
ATOM 635 N N . TRP A 1 80 ? -0.246 11.601 6.851 1.00 83.56 80 TRP A N 1
ATOM 636 C CA . TRP A 1 80 ? 0.932 12.331 6.379 1.00 83.56 80 TRP A CA 1
ATOM 637 C C . TRP A 1 80 ? 0.675 13.077 5.062 1.00 83.56 80 TRP A C 1
ATOM 639 O O . TRP A 1 80 ? 1.339 14.063 4.739 1.00 83.56 80 TRP A O 1
ATOM 649 N N . GLY A 1 81 ? -0.323 12.643 4.298 1.00 78.94 81 GLY A N 1
ATOM 650 C CA . GLY A 1 81 ? -0.796 13.368 3.130 1.00 78.94 81 GLY A CA 1
ATOM 651 C C . GLY A 1 81 ? -2.070 12.765 2.565 1.00 78.94 81 GLY A C 1
ATOM 652 O O . GLY A 1 81 ? -2.565 11.748 3.041 1.00 78.94 81 GLY A O 1
ATOM 653 N N . SER A 1 82 ? -2.594 13.382 1.508 1.00 79.50 82 SER A N 1
ATOM 654 C CA . SER A 1 82 ? -3.770 12.852 0.823 1.00 79.50 82 SER A CA 1
ATOM 655 C C . SER A 1 82 ? -3.471 11.493 0.197 1.00 79.50 82 SER A C 1
ATOM 657 O O . SER A 1 82 ? -2.448 11.315 -0.477 1.00 79.50 82 SER A O 1
ATOM 659 N N . SER A 1 83 ? -4.388 10.551 0.391 1.00 76.44 83 SER A N 1
ATOM 660 C CA . SER A 1 83 ? -4.361 9.271 -0.302 1.00 76.44 83 SER A CA 1
ATOM 661 C C . SER A 1 83 ? -4.386 9.455 -1.821 1.00 76.44 83 SER A C 1
ATOM 663 O O . SER A 1 83 ? -5.099 10.332 -2.322 1.00 76.44 83 SER A O 1
ATOM 665 N N . PRO A 1 84 ? -3.637 8.635 -2.583 1.00 78.44 84 PRO A N 1
ATOM 666 C CA . PRO A 1 84 ? -3.665 8.692 -4.039 1.00 78.44 84 PRO A CA 1
ATOM 667 C C . PRO A 1 84 ? -5.100 8.511 -4.574 1.00 78.44 84 PRO A C 1
ATOM 669 O O . PRO A 1 84 ? -5.834 7.656 -4.063 1.00 78.44 84 PRO A O 1
ATOM 672 N N . PRO A 1 85 ? -5.521 9.233 -5.628 1.00 69.31 85 PRO A N 1
ATOM 673 C CA . PRO A 1 85 ? -6.868 9.113 -6.191 1.00 69.31 85 PRO A CA 1
ATOM 674 C C . PRO A 1 85 ? -7.131 7.688 -6.683 1.00 69.31 85 PRO A C 1
ATOM 676 O O . PRO A 1 85 ? -6.311 7.123 -7.405 1.00 69.31 85 PRO A O 1
ATOM 679 N N . SER A 1 86 ? -8.236 7.076 -6.246 1.00 66.12 86 SER A N 1
ATOM 680 C CA . SER A 1 86 ? -8.628 5.722 -6.659 1.00 66.12 86 SER A CA 1
ATOM 681 C C . SER A 1 86 ? -9.027 5.729 -8.133 1.00 66.12 86 SER A C 1
ATOM 683 O O . SER A 1 86 ? -10.126 6.163 -8.475 1.00 66.12 86 SER A O 1
ATOM 685 N N . MET A 1 87 ? -8.128 5.281 -9.008 1.00 60.62 87 MET A N 1
ATOM 686 C CA . MET A 1 87 ? -8.452 5.020 -10.407 1.00 60.62 87 MET A CA 1
ATOM 687 C C . MET A 1 87 ? -8.845 3.545 -10.542 1.00 60.62 87 MET A C 1
ATOM 689 O O . MET A 1 87 ? -8.043 2.677 -10.197 1.00 60.62 87 MET A O 1
ATOM 693 N N . PRO A 1 88 ? -10.065 3.225 -11.003 1.00 57.25 88 PRO A N 1
ATOM 694 C CA . PRO A 1 88 ? -10.446 1.843 -11.252 1.00 57.25 88 PRO A CA 1
ATOM 695 C C . PRO A 1 88 ? -9.621 1.281 -12.421 1.00 57.25 88 PRO A C 1
ATOM 697 O O . PRO A 1 88 ? -9.796 1.685 -13.570 1.00 57.25 88 PRO A O 1
ATOM 700 N N . TYR A 1 89 ? -8.728 0.337 -12.116 1.00 53.88 89 TYR A N 1
ATOM 701 C CA . TYR A 1 89 ? -7.739 -0.226 -13.045 1.00 53.88 89 TYR A CA 1
ATOM 702 C C . TYR A 1 89 ? -8.300 -0.804 -14.337 1.00 53.88 89 TYR A C 1
ATOM 704 O O . TYR A 1 89 ? -7.674 -0.652 -15.380 1.00 53.88 89 TYR A O 1
ATOM 712 N N . GLY A 1 90 ? -9.498 -1.397 -14.299 1.00 56.22 90 GLY A N 1
ATOM 713 C CA . GLY A 1 90 ? -10.145 -1.905 -15.512 1.00 56.22 90 GLY A CA 1
ATOM 714 C C . GLY A 1 90 ? -10.340 -0.814 -16.571 1.00 56.22 90 GLY A C 1
ATOM 715 O O . GLY A 1 90 ? -10.064 -1.041 -17.740 1.00 56.22 90 GLY A O 1
ATOM 716 N N . ALA A 1 91 ? -10.716 0.396 -16.146 1.00 52.00 91 ALA A N 1
ATOM 717 C CA . ALA A 1 91 ? -10.926 1.523 -17.050 1.00 52.00 91 ALA A CA 1
ATOM 718 C C . ALA A 1 91 ? -9.612 2.213 -17.454 1.00 52.00 91 ALA A C 1
ATOM 720 O O . ALA A 1 91 ? -9.497 2.695 -18.574 1.00 52.00 91 ALA A O 1
ATOM 721 N N . ALA A 1 92 ? -8.612 2.263 -16.565 1.00 53.16 92 ALA A N 1
ATOM 722 C CA . ALA A 1 92 ? -7.316 2.870 -16.877 1.00 53.16 92 ALA A CA 1
ATOM 723 C C . ALA A 1 92 ? -6.522 2.031 -17.894 1.00 53.16 92 ALA A C 1
ATOM 725 O O . ALA A 1 92 ? -5.979 2.582 -18.850 1.00 53.16 92 ALA A O 1
ATOM 726 N N . ARG A 1 93 ? -6.539 0.701 -17.747 1.00 52.16 93 ARG A N 1
ATOM 727 C CA . ARG A 1 93 ? -5.862 -0.226 -18.659 1.00 52.16 93 ARG A CA 1
ATOM 728 C C . ARG A 1 93 ? -6.432 -0.164 -20.082 1.00 52.16 93 ARG A C 1
ATOM 730 O O . ARG A 1 93 ? -5.679 -0.139 -21.048 1.00 52.16 93 ARG A O 1
ATOM 737 N N . GLU A 1 94 ? -7.755 -0.069 -20.222 1.00 53.69 94 GLU A N 1
ATOM 738 C CA . GLU A 1 94 ? -8.410 0.134 -21.525 1.00 53.69 94 GLU A CA 1
ATOM 739 C C . GLU A 1 94 ? -8.064 1.493 -22.157 1.00 53.69 94 GLU A C 1
ATOM 741 O O . GLU A 1 94 ? -8.004 1.608 -23.380 1.00 53.69 94 GLU A O 1
ATOM 746 N N . HIS A 1 95 ? -7.820 2.524 -21.343 1.00 52.00 95 HIS A N 1
ATOM 747 C CA . HIS A 1 95 ? -7.582 3.879 -21.835 1.00 52.00 95 HIS A CA 1
ATOM 748 C C . HIS A 1 95 ? -6.129 4.133 -22.256 1.00 52.00 95 HIS A C 1
ATOM 750 O O . HIS A 1 95 ? -5.906 4.838 -23.237 1.00 52.00 95 HIS A O 1
ATOM 756 N N . TYR A 1 96 ? -5.155 3.551 -21.549 1.00 54.22 96 TYR A N 1
ATOM 757 C CA . TYR A 1 96 ? -3.730 3.752 -21.836 1.00 54.22 96 TYR A CA 1
ATOM 758 C C . TYR A 1 96 ? -3.134 2.703 -22.785 1.00 54.22 96 TYR A C 1
ATOM 760 O O . TYR A 1 96 ? -2.304 3.067 -23.610 1.00 54.22 96 TYR A O 1
ATOM 768 N N . HIS A 1 97 ? -3.609 1.452 -22.771 1.00 54.16 97 HIS A N 1
ATOM 769 C CA . HIS A 1 97 ? -3.122 0.403 -23.688 1.00 54.16 97 HIS A CA 1
ATOM 770 C C . HIS A 1 97 ? -4.001 0.231 -24.943 1.00 54.16 97 HIS A C 1
ATOM 772 O O . HIS A 1 97 ? -3.741 -0.627 -25.783 1.00 54.16 97 HIS A O 1
ATOM 778 N N . GLY A 1 98 ? -5.054 1.044 -25.095 1.00 43.03 98 GLY A N 1
ATOM 779 C CA . GLY A 1 98 ? -5.930 1.055 -26.272 1.00 43.03 98 GLY A CA 1
ATOM 780 C C . GLY A 1 98 ? -5.434 1.911 -27.447 1.00 43.03 98 GLY A C 1
ATOM 781 O O . GLY A 1 98 ? -6.143 2.011 -28.447 1.00 43.03 98 GLY A O 1
ATOM 782 N N . VAL A 1 99 ? -4.261 2.551 -27.343 1.00 44.22 99 VAL A N 1
ATOM 783 C CA . VAL A 1 99 ? -3.783 3.549 -28.327 1.00 44.22 99 VAL A CA 1
ATOM 784 C C . VAL A 1 99 ? -2.619 3.049 -29.205 1.00 44.22 99 VAL A C 1
ATOM 786 O O . VAL A 1 99 ? -2.261 3.716 -30.171 1.00 44.22 99 VAL A O 1
ATOM 789 N N . ASP A 1 100 ? -2.111 1.829 -29.008 1.00 45.91 100 ASP A N 1
ATOM 790 C CA . ASP A 1 100 ? -1.005 1.281 -29.822 1.00 45.91 100 ASP A CA 1
ATOM 791 C C . ASP A 1 100 ? -1.444 0.542 -31.104 1.00 45.91 100 ASP A C 1
ATOM 793 O O . ASP A 1 100 ? -0.726 -0.300 -31.644 1.00 45.91 100 ASP A O 1
ATOM 797 N N . CYS A 1 101 ? -2.607 0.891 -31.657 1.00 42.84 101 CYS A N 1
ATOM 798 C CA . CYS A 1 101 ? -3.131 0.298 -32.891 1.00 42.84 101 CYS A CA 1
ATOM 799 C C . CYS A 1 101 ? -3.344 1.325 -34.017 1.00 42.84 101 CYS A C 1
ATOM 801 O O . CYS A 1 101 ? -4.381 1.270 -34.665 1.00 42.84 101 CYS A O 1
ATOM 803 N N . ASP A 1 102 ? -2.407 2.249 -34.285 1.00 42.47 102 ASP A N 1
ATOM 804 C CA . ASP A 1 102 ? -2.364 2.902 -35.618 1.00 42.47 102 ASP A CA 1
ATOM 805 C C . ASP A 1 102 ? -1.038 3.585 -36.028 1.00 42.47 102 ASP A C 1
ATOM 807 O O . ASP A 1 102 ? -1.017 4.456 -36.895 1.00 42.47 102 ASP A O 1
ATOM 811 N N . ALA A 1 103 ? 0.113 3.209 -35.456 1.00 43.97 103 ALA A N 1
ATOM 812 C CA . ALA A 1 103 ? 1.394 3.841 -35.818 1.00 43.97 103 ALA A CA 1
ATOM 813 C C . ALA A 1 103 ? 2.199 3.102 -36.912 1.00 43.97 103 ALA A C 1
ATOM 815 O O . ALA A 1 103 ? 3.330 3.481 -37.203 1.00 43.97 103 ALA A O 1
ATOM 816 N N . SER A 1 104 ? 1.657 2.051 -37.545 1.00 44.09 104 SER A N 1
ATOM 817 C CA . SER A 1 104 ? 2.390 1.246 -38.550 1.00 44.09 104 SER A CA 1
ATOM 818 C C . SER A 1 104 ? 1.797 1.253 -39.963 1.00 44.09 104 SER A C 1
ATOM 820 O O . SER A 1 104 ? 2.108 0.369 -40.760 1.00 44.09 104 SER A O 1
ATOM 822 N N . LYS A 1 105 ? 0.997 2.259 -40.337 1.00 43.53 105 LYS A N 1
ATOM 823 C CA . LYS A 1 105 ? 0.486 2.380 -41.715 1.00 43.53 105 LYS A CA 1
ATOM 824 C C . LYS A 1 105 ? 0.842 3.696 -42.402 1.00 43.53 105 LYS A C 1
ATOM 826 O O . LYS A 1 105 ? -0.013 4.383 -42.938 1.00 43.53 105 LYS A O 1
ATOM 831 N N . SER A 1 106 ? 2.141 3.968 -42.474 1.00 40.75 106 SER A N 1
ATOM 832 C CA . SER A 1 106 ? 2.710 4.874 -43.479 1.00 40.75 106 SER A CA 1
ATOM 833 C C . SER A 1 106 ? 3.961 4.250 -44.102 1.00 40.75 106 SER A C 1
ATOM 835 O O . SER A 1 106 ? 5.051 4.808 -44.041 1.00 40.75 106 SER A O 1
ATOM 837 N N . ALA A 1 107 ? 3.806 3.058 -44.687 1.00 41.72 107 ALA A N 1
ATOM 838 C CA . ALA A 1 107 ? 4.693 2.604 -45.754 1.00 41.72 107 ALA A CA 1
ATOM 839 C C . ALA A 1 107 ? 4.138 3.156 -47.080 1.00 41.72 107 ALA A C 1
ATOM 841 O O . ALA A 1 107 ? 2.965 2.959 -47.397 1.00 41.72 107 ALA A O 1
ATOM 842 N N . ALA A 1 108 ? 4.982 3.917 -47.773 1.00 49.56 108 ALA A N 1
ATOM 843 C CA . ALA A 1 108 ? 4.702 4.756 -48.937 1.00 49.56 108 ALA A CA 1
ATOM 844 C C . ALA A 1 108 ? 4.084 4.029 -50.149 1.00 49.56 108 ALA A C 1
ATOM 846 O O . ALA A 1 108 ? 4.311 2.831 -50.322 1.00 49.56 108 ALA A O 1
ATOM 847 N N . PRO A 1 109 ? 3.462 4.758 -51.092 1.00 41.50 109 PRO A N 1
ATOM 848 C CA . PRO A 1 109 ? 3.631 4.474 -52.505 1.00 41.50 109 PRO A CA 1
ATOM 849 C C . PRO A 1 109 ? 4.792 5.322 -53.048 1.00 41.50 109 PRO A C 1
ATOM 851 O O . PRO A 1 109 ? 4.847 6.534 -52.843 1.00 41.50 109 PRO A O 1
ATOM 854 N N . GLY A 1 110 ? 5.749 4.667 -53.703 1.00 48.00 110 GLY A N 1
ATOM 855 C CA . GLY A 1 110 ? 6.621 5.365 -54.639 1.00 48.00 110 GLY A CA 1
ATOM 856 C C . GLY A 1 110 ? 5.807 5.850 -55.834 1.00 48.00 110 GLY A C 1
ATOM 857 O O . GLY A 1 110 ? 4.851 5.183 -56.217 1.00 48.00 110 GLY A O 1
ATOM 858 N N . ASP A 1 111 ? 6.215 6.976 -56.405 1.00 44.88 111 ASP A N 1
ATOM 859 C CA . ASP A 1 111 ? 5.845 7.403 -57.751 1.00 44.88 111 ASP A CA 1
ATOM 860 C C . ASP A 1 111 ? 7.069 8.104 -58.373 1.00 44.88 111 ASP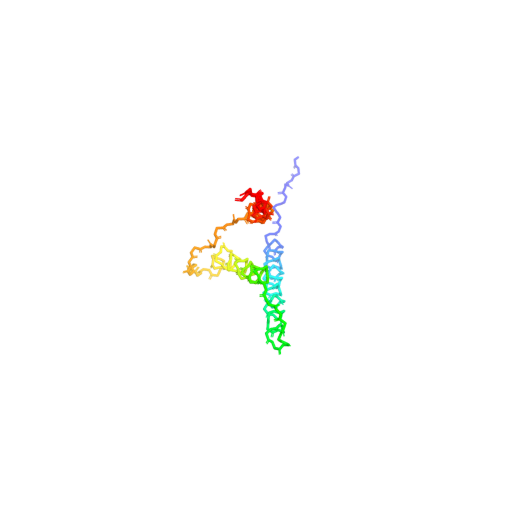 A C 1
ATOM 862 O O . ASP A 1 111 ? 7.597 9.048 -57.784 1.00 44.88 111 ASP A O 1
ATOM 866 N N . ASP A 1 112 ? 7.498 7.532 -59.507 1.00 43.72 112 ASP A N 1
ATOM 867 C CA . ASP A 1 112 ? 8.377 7.993 -60.607 1.00 43.72 112 ASP A CA 1
ATOM 868 C C . ASP A 1 112 ? 9.699 8.750 -60.338 1.00 43.72 112 ASP A C 1
ATOM 870 O O . ASP A 1 112 ? 9.695 9.946 -59.965 1.00 43.72 112 ASP A O 1
#

pLDDT: mean 77.99, std 19.26, range [40.75, 97.75]

Organism: NCBI:txid1765655